Protein AF-A0A972LJ43-F1 (afdb_monomer_lite)

Foldseek 3Di:
DDAEEEEAEDCDPVNLVVQQVSVVVVYHYAYEDCDDDPDVPDVHHYQHADPVDPVSVD

Radius of gyration: 11.59 Å; chains: 1; bounding box: 28×22×27 Å

Structure (mmCIF, N/CA/C/O backbone):
data_AF-A0A972LJ43-F1
#
_entry.id   AF-A0A972LJ43-F1
#
loop_
_atom_site.group_PDB
_atom_site.id
_atom_site.type_symbol
_atom_site.label_atom_id
_atom_site.label_alt_id
_atom_site.label_comp_id
_atom_site.label_asym_id
_atom_site.label_entity_id
_atom_site.label_seq_id
_atom_site.pdbx_PDB_ins_code
_atom_site.Cartn_x
_atom_site.Cartn_y
_atom_site.Cartn_z
_atom_site.occupancy
_atom_site.B_iso_or_equiv
_atom_site.auth_seq_id
_atom_site.auth_comp_id
_atom_site.auth_asym_id
_atom_site.auth_atom_id
_atom_site.pdbx_PDB_model_num
ATOM 1 N N . MET A 1 1 ? -13.052 -3.670 18.530 1.00 70.06 1 MET A N 1
ATOM 2 C CA . MET A 1 1 ? -12.114 -4.538 17.778 1.00 70.06 1 MET A CA 1
ATOM 3 C C . MET A 1 1 ? -10.695 -4.218 18.207 1.00 70.06 1 MET A C 1
ATOM 5 O O . MET A 1 1 ? -10.436 -3.074 18.559 1.00 70.06 1 MET A O 1
ATOM 9 N N . GLN A 1 2 ? -9.796 -5.204 18.203 1.00 88.38 2 GLN A N 1
ATOM 10 C CA . GLN A 1 2 ? -8.379 -4.963 18.472 1.00 88.38 2 GLN A CA 1
ATOM 11 C C . GLN A 1 2 ? -7.741 -4.235 17.283 1.00 88.38 2 GLN A C 1
ATOM 13 O O . GLN A 1 2 ? -7.921 -4.627 16.128 1.00 88.38 2 GLN A O 1
ATOM 18 N N . LYS A 1 3 ? -6.991 -3.174 17.575 1.00 94.88 3 LYS A N 1
ATOM 19 C CA . LYS A 1 3 ? -6.178 -2.463 16.591 1.00 94.88 3 LYS A CA 1
ATOM 20 C C . LYS A 1 3 ? -4.988 -3.338 16.188 1.00 94.88 3 LYS A C 1
ATOM 22 O O . LYS A 1 3 ? -4.266 -3.822 17.054 1.00 94.88 3 LYS A O 1
ATOM 27 N N . ILE A 1 4 ? -4.788 -3.529 14.885 1.00 97.56 4 ILE A N 1
ATOM 28 C CA . ILE A 1 4 ? -3.683 -4.316 14.316 1.00 97.56 4 ILE A CA 1
ATOM 29 C C . ILE A 1 4 ? -3.034 -3.543 13.168 1.00 97.56 4 ILE A C 1
ATOM 31 O O . ILE A 1 4 ? -3.654 -2.630 12.618 1.00 97.56 4 ILE A O 1
ATOM 35 N N . LYS A 1 5 ? -1.796 -3.917 12.828 1.00 97.75 5 LYS A N 1
ATOM 36 C CA . LYS A 1 5 ? -1.043 -3.364 11.697 1.00 97.75 5 LYS A CA 1
ATOM 37 C C . LYS A 1 5 ? -1.222 -4.255 10.472 1.00 97.75 5 LYS A C 1
ATOM 39 O O . LYS A 1 5 ? -1.047 -5.466 10.573 1.00 97.75 5 LYS A O 1
ATOM 44 N N . ILE A 1 6 ? -1.572 -3.658 9.338 1.00 97.75 6 ILE A N 1
ATOM 45 C CA . ILE A 1 6 ? -1.928 -4.367 8.106 1.00 97.75 6 ILE A CA 1
ATOM 46 C C . ILE A 1 6 ? -1.145 -3.770 6.935 1.00 97.75 6 ILE A C 1
ATOM 48 O O . ILE A 1 6 ? -1.205 -2.565 6.696 1.00 97.75 6 ILE A O 1
ATOM 52 N N . LEU A 1 7 ? -0.451 -4.624 6.182 1.00 97.44 7 LEU A N 1
ATOM 53 C CA . LEU A 1 7 ? 0.130 -4.285 4.883 1.00 97.44 7 LEU A CA 1
ATOM 54 C C . LEU A 1 7 ? -0.792 -4.796 3.772 1.00 97.44 7 LEU A C 1
ATOM 56 O O . LEU A 1 7 ? -1.113 -5.982 3.735 1.00 97.44 7 LEU A O 1
ATOM 60 N N . ILE A 1 8 ? -1.196 -3.919 2.854 1.00 97.12 8 ILE A N 1
ATOM 61 C CA . ILE A 1 8 ? -1.954 -4.298 1.656 1.00 97.12 8 ILE A CA 1
ATOM 62 C C . ILE A 1 8 ? -1.033 -4.217 0.445 1.00 97.12 8 ILE A C 1
ATOM 64 O O . ILE A 1 8 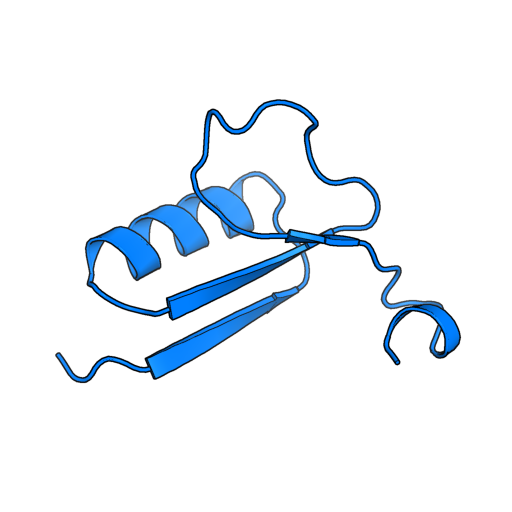? -0.638 -3.131 0.028 1.00 97.12 8 ILE A O 1
ATOM 68 N N . VAL A 1 9 ? -0.732 -5.366 -0.152 1.00 96.62 9 VAL A N 1
ATOM 69 C CA . VAL A 1 9 ? 0.045 -5.461 -1.390 1.00 96.62 9 VAL A CA 1
ATOM 70 C C . VAL A 1 9 ? -0.904 -5.393 -2.584 1.00 96.62 9 VAL A C 1
ATOM 72 O O . VAL A 1 9 ? -1.737 -6.274 -2.765 1.00 96.62 9 VAL A O 1
ATOM 75 N N . GLY A 1 10 ? -0.798 -4.330 -3.387 1.00 90.56 10 GLY A N 1
ATOM 76 C CA . GLY A 1 10 ? -1.710 -4.089 -4.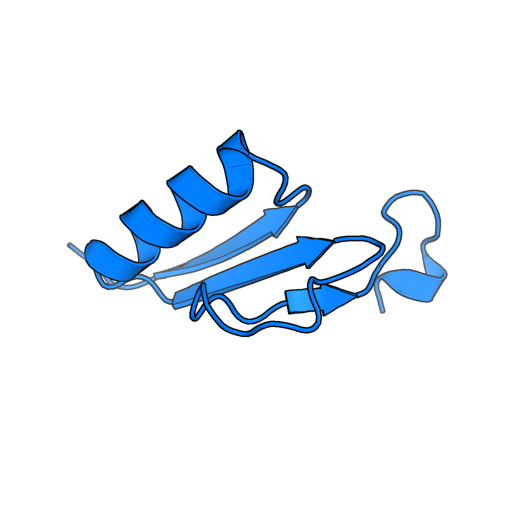508 1.00 90.56 10 GLY A CA 1
ATOM 77 C C . GLY A 1 10 ? -2.896 -3.198 -4.131 1.00 90.56 10 GLY A C 1
ATOM 78 O O . GLY A 1 10 ? -4.045 -3.629 -4.083 1.00 90.56 10 GLY A O 1
ATOM 79 N N . CYS A 1 11 ? -2.639 -1.908 -3.915 1.00 90.94 11 CYS A N 1
ATOM 80 C CA . CYS A 1 11 ? -3.692 -0.943 -3.582 1.00 90.94 11 CYS A CA 1
ATOM 81 C C . CYS A 1 11 ? -4.357 -0.286 -4.802 1.00 90.94 11 CYS A C 1
ATOM 83 O O . CYS A 1 11 ? -4.444 0.930 -4.834 1.00 90.94 11 CYS A O 1
ATOM 85 N N . GLY A 1 12 ? -4.817 -1.051 -5.800 1.00 89.31 12 GLY A N 1
ATOM 86 C CA . GLY A 1 12 ? -5.728 -0.548 -6.850 1.00 89.31 12 GLY A CA 1
ATOM 87 C C . GLY A 1 12 ? -7.121 -0.201 -6.302 1.00 89.31 12 GLY A C 1
ATOM 88 O O . GLY A 1 12 ? -7.279 -0.015 -5.100 1.00 89.31 12 GLY A O 1
ATOM 89 N N . ASP A 1 13 ? -8.158 -0.196 -7.137 1.00 91.06 13 ASP A N 1
ATOM 90 C CA . ASP A 1 13 ? -9.520 0.179 -6.708 1.00 91.06 13 ASP A CA 1
ATOM 91 C C . ASP A 1 13 ? -10.018 -0.631 -5.501 1.00 91.06 13 ASP A C 1
ATOM 93 O O . ASP A 1 13 ? -10.518 -0.083 -4.514 1.00 91.06 13 ASP A O 1
ATOM 97 N N . VAL A 1 14 ? -9.825 -1.952 -5.543 1.00 95.06 14 VAL A N 1
ATOM 98 C CA . VAL A 1 14 ? -10.223 -2.859 -4.456 1.00 95.06 14 VAL A CA 1
ATOM 99 C C . VAL A 1 14 ? -9.376 -2.625 -3.208 1.00 95.06 14 VAL A C 1
ATOM 101 O O . VAL A 1 14 ? -9.919 -2.440 -2.118 1.00 95.06 14 VAL A O 1
ATOM 104 N N . GLY A 1 15 ? -8.050 -2.604 -3.356 1.00 94.31 15 GLY A N 1
ATOM 105 C CA . GLY A 1 15 ? -7.138 -2.469 -2.224 1.00 94.31 15 GLY A CA 1
ATOM 106 C C . GLY A 1 15 ? -7.262 -1.114 -1.525 1.00 94.31 15 GLY A C 1
ATOM 107 O O . GLY A 1 15 ? -7.217 -1.059 -0.300 1.00 94.31 15 GLY A O 1
ATOM 108 N N . THR A 1 16 ? -7.509 -0.032 -2.268 1.00 93.38 16 THR A N 1
ATOM 109 C CA . THR A 1 16 ? -7.797 1.291 -1.703 1.00 93.38 16 THR A CA 1
ATOM 110 C C . THR A 1 16 ? -9.101 1.286 -0.908 1.00 93.38 16 THR A C 1
ATOM 112 O O . THR A 1 16 ? -9.105 1.730 0.237 1.00 93.38 16 THR A O 1
ATOM 115 N N . ARG A 1 17 ? -10.197 0.735 -1.452 1.00 94.31 17 ARG A N 1
ATOM 116 C CA . ARG A 1 17 ? -11.477 0.654 -0.721 1.00 94.31 17 ARG A CA 1
ATOM 117 C C . ARG A 1 17 ? -11.362 -0.187 0.551 1.00 94.31 17 ARG A C 1
ATOM 119 O O . ARG A 1 17 ? -11.904 0.196 1.589 1.00 94.31 17 ARG A O 1
ATOM 126 N N . LEU A 1 18 ? -10.631 -1.301 0.487 1.00 96.06 18 LEU A N 1
ATOM 127 C CA . LEU A 1 18 ? -10.342 -2.136 1.652 1.00 96.06 18 LEU A CA 1
ATOM 128 C C . LEU A 1 18 ? -9.530 -1.366 2.701 1.00 96.06 18 LEU A C 1
ATOM 130 O O . LEU A 1 18 ? -9.912 -1.350 3.870 1.00 96.06 18 LEU A O 1
ATOM 134 N N . ALA A 1 19 ? -8.455 -0.691 2.286 1.00 95.19 19 ALA A N 1
ATOM 135 C CA . ALA A 1 19 ? -7.624 0.122 3.169 1.00 95.19 19 ALA A CA 1
ATOM 136 C C . ALA A 1 19 ? -8.453 1.192 3.887 1.00 95.19 19 ALA A C 1
ATOM 138 O O . ALA A 1 19 ? -8.387 1.304 5.109 1.00 95.19 19 ALA A O 1
ATOM 139 N N . THR A 1 20 ? -9.297 1.924 3.153 1.00 93.94 20 THR A N 1
ATOM 140 C CA . THR A 1 20 ? -10.202 2.925 3.728 1.00 93.94 20 THR A CA 1
ATOM 141 C C . THR A 1 20 ? -11.112 2.312 4.786 1.00 93.94 20 THR A C 1
ATOM 143 O O . THR A 1 20 ? -11.238 2.871 5.874 1.00 93.94 20 THR A O 1
ATOM 146 N N . ARG A 1 21 ? -11.717 1.149 4.510 1.00 95.06 21 ARG A N 1
ATOM 147 C CA . ARG A 1 21 ? -12.609 0.491 5.472 1.00 95.06 21 ARG A CA 1
ATOM 148 C C . ARG A 1 21 ? -11.867 0.024 6.724 1.00 95.06 21 ARG A C 1
ATOM 150 O O . ARG A 1 21 ? -12.380 0.185 7.827 1.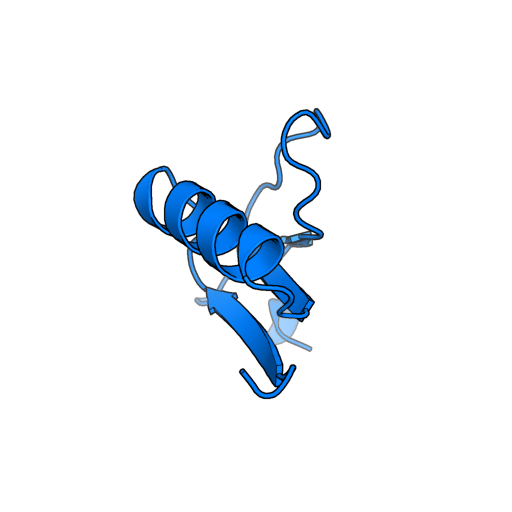00 95.06 21 ARG A O 1
ATOM 157 N N . LEU A 1 22 ? -10.666 -0.525 6.570 1.00 95.69 22 LEU A N 1
ATOM 158 C CA . LEU A 1 22 ? -9.842 -0.976 7.692 1.00 95.69 22 LEU A CA 1
ATOM 159 C C . LEU A 1 22 ? -9.368 0.196 8.564 1.00 95.69 22 LEU A C 1
ATOM 161 O O . LEU A 1 22 ? -9.437 0.104 9.789 1.00 95.69 22 LEU A O 1
ATOM 165 N N . ILE A 1 23 ? -8.981 1.319 7.953 1.00 94.62 23 ILE A N 1
ATOM 166 C CA . ILE A 1 23 ? -8.641 2.559 8.669 1.00 94.62 23 ILE A CA 1
ATOM 167 C C . ILE A 1 23 ? -9.862 3.092 9.429 1.00 94.62 23 ILE A C 1
ATOM 169 O O . ILE A 1 23 ? -9.756 3.423 10.607 1.00 94.62 23 ILE A O 1
ATOM 173 N N . GLN A 1 24 ? -11.039 3.129 8.794 1.00 94.00 24 GLN A N 1
ATOM 174 C CA 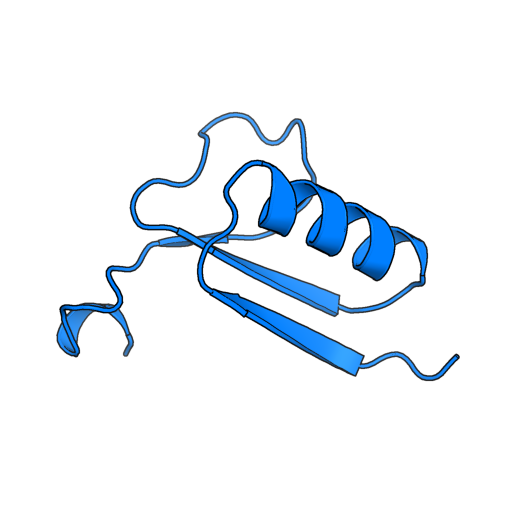. GLN A 1 24 ? -12.293 3.534 9.447 1.00 94.00 24 GLN A CA 1
ATOM 175 C C . GLN A 1 24 ? -12.665 2.631 10.631 1.00 94.00 24 GLN A C 1
ATOM 177 O O . GLN A 1 24 ? -13.263 3.101 11.594 1.00 94.00 24 GLN A O 1
ATOM 182 N N . ASN A 1 25 ? -12.283 1.353 10.583 1.00 95.06 25 ASN A N 1
ATOM 183 C CA . ASN A 1 25 ? -12.462 0.407 11.684 1.00 95.06 25 ASN A CA 1
ATOM 184 C C . ASN A 1 25 ? -11.372 0.522 12.773 1.00 95.06 25 ASN A C 1
ATOM 186 O O . ASN A 1 25 ? -11.384 -0.249 13.733 1.00 95.06 25 ASN A O 1
ATOM 190 N N . GLY A 1 26 ? -10.441 1.474 12.647 1.00 95.31 26 GLY A N 1
ATOM 191 C CA . GLY A 1 26 ? -9.421 1.785 13.648 1.00 95.31 26 GLY A CA 1
ATOM 192 C C . GLY A 1 26 ? -8.111 1.004 13.515 1.00 95.31 26 GLY A C 1
ATOM 193 O O . GLY A 1 26 ? -7.305 1.044 14.443 1.00 95.31 26 GLY A O 1
ATOM 194 N N . HIS A 1 27 ? -7.879 0.296 12.404 1.00 96.81 27 HIS A N 1
ATOM 195 C CA . HIS A 1 27 ? -6.616 -0.407 12.148 1.00 96.81 27 HIS A CA 1
ATOM 196 C C . HIS A 1 27 ? -5.536 0.527 11.585 1.00 96.81 27 HIS A C 1
ATOM 198 O O . HIS A 1 27 ? -5.843 1.516 10.919 1.00 96.81 27 HIS A O 1
ATOM 204 N N . ASP A 1 28 ? -4.266 0.179 11.808 1.00 96.38 28 ASP A N 1
ATOM 205 C CA . ASP A 1 28 ? -3.133 0.837 11.152 1.00 96.38 28 ASP A CA 1
ATOM 206 C C . ASP A 1 28 ? -2.864 0.134 9.822 1.00 96.38 28 ASP A C 1
ATOM 208 O O . ASP A 1 28 ? -2.551 -1.057 9.801 1.00 96.38 28 ASP A O 1
ATOM 212 N N . VAL A 1 29 ? -2.991 0.852 8.709 1.00 96.31 29 VAL A N 1
ATOM 213 C CA . VAL A 1 29 ? -2.885 0.266 7.368 1.00 96.31 29 VAL A CA 1
ATOM 214 C C . VAL A 1 29 ? -1.816 0.986 6.563 1.00 96.31 29 VAL A C 1
ATOM 216 O O . VAL A 1 29 ? -1.828 2.212 6.490 1.00 96.31 29 VAL A O 1
ATOM 219 N N . VAL A 1 30 ? -0.935 0.219 5.923 1.00 96.19 30 VAL A N 1
ATOM 220 C CA . VAL A 1 30 ? 0.027 0.694 4.923 1.00 96.19 30 VAL A CA 1
ATOM 221 C C . VAL A 1 30 ? -0.268 -0.009 3.603 1.00 96.19 30 VAL A C 1
ATOM 223 O O . VAL A 1 30 ? -0.485 -1.219 3.569 1.00 96.19 30 VAL A O 1
ATOM 226 N N . GLY A 1 31 ? -0.308 0.745 2.510 1.00 95.50 31 GLY A N 1
ATOM 227 C CA . GLY A 1 31 ? -0.441 0.193 1.167 1.00 95.50 31 GLY A CA 1
ATOM 228 C C . GLY A 1 31 ? 0.908 0.040 0.472 1.00 95.50 31 GLY A C 1
ATOM 229 O O . GLY A 1 31 ? 1.777 0.883 0.639 1.00 95.50 31 GLY A O 1
ATOM 230 N N . LEU A 1 32 ? 1.074 -0.977 -0.367 1.00 96.25 32 LEU A N 1
ATOM 231 C CA . LEU A 1 32 ? 2.214 -1.118 -1.274 1.00 96.25 32 LEU A CA 1
ATOM 232 C C . LEU A 1 32 ? 1.733 -0.967 -2.719 1.00 96.25 32 LEU A C 1
ATOM 234 O O . LEU A 1 32 ? 0.803 -1.656 -3.163 1.00 96.25 32 LEU A O 1
ATOM 238 N N . ARG A 1 33 ? 2.350 -0.038 -3.457 1.00 93.88 33 ARG A N 1
ATOM 239 C CA . ARG A 1 33 ? 2.099 0.194 -4.891 1.00 93.88 33 ARG A CA 1
ATOM 240 C C . ARG A 1 33 ? 3.403 0.548 -5.595 1.00 93.88 33 ARG A C 1
ATOM 242 O O . ARG A 1 33 ? 4.208 1.269 -5.032 1.00 93.88 33 ARG A O 1
ATOM 249 N N . ARG A 1 34 ? 3.539 0.178 -6.871 1.00 94.62 34 ARG A N 1
ATOM 250 C CA . ARG A 1 34 ? 4.661 0.629 -7.721 1.00 94.62 34 ARG A CA 1
ATOM 251 C C . ARG A 1 34 ? 4.708 2.150 -7.873 1.00 94.62 34 ARG A C 1
ATOM 253 O O . ARG A 1 34 ? 5.771 2.753 -7.852 1.00 94.62 34 ARG A O 1
ATOM 260 N N . SER A 1 35 ? 3.540 2.776 -8.011 1.00 90.81 35 SER A N 1
ATOM 261 C CA . SER A 1 35 ? 3.413 4.224 -8.201 1.00 90.81 35 SER A CA 1
ATOM 262 C C . SER A 1 35 ? 2.294 4.763 -7.310 1.00 90.81 35 SER A C 1
ATOM 264 O O . SER A 1 35 ? 1.123 4.713 -7.699 1.00 90.81 35 SER A O 1
ATOM 266 N N . PRO A 1 36 ? 2.614 5.217 -6.085 1.00 89.69 36 PRO A N 1
ATOM 267 C CA . PRO A 1 36 ? 1.640 5.859 -5.215 1.00 89.69 36 PRO A CA 1
ATOM 268 C C . PRO A 1 36 ? 1.057 7.129 -5.857 1.00 89.69 36 PRO A C 1
ATOM 270 O O . PRO A 1 36 ? 1.786 7.865 -6.529 1.00 89.69 36 PRO A O 1
ATOM 273 N N . PRO A 1 37 ? -0.243 7.412 -5.664 1.00 86.00 37 PRO A N 1
ATOM 274 C CA . PRO A 1 37 ? -0.823 8.674 -6.105 1.00 86.00 37 PRO A CA 1
ATOM 275 C C . PRO A 1 37 ? -0.149 9.844 -5.374 1.00 86.00 37 PRO A C 1
ATOM 277 O O . PRO A 1 37 ? 0.090 9.776 -4.171 1.00 86.00 37 PRO A O 1
ATOM 280 N N . LYS A 1 38 ? 0.158 10.923 -6.107 1.00 78.81 38 LYS A N 1
ATOM 281 C CA . LYS A 1 38 ? 0.731 12.154 -5.529 1.00 78.81 38 LYS A CA 1
ATOM 282 C C . LYS A 1 38 ? -0.267 12.904 -4.648 1.00 78.81 38 LYS A C 1
ATOM 284 O O . LYS A 1 38 ? 0.135 13.650 -3.762 1.00 78.81 38 LYS A O 1
ATOM 289 N N . ASP A 1 39 ? -1.554 12.722 -4.923 1.00 69.44 39 ASP A N 1
ATOM 290 C CA . ASP A 1 39 ? -2.626 13.329 -4.154 1.00 69.44 39 ASP A CA 1
ATOM 291 C C . ASP A 1 39 ? -2.971 12.452 -2.942 1.00 69.44 39 ASP A C 1
ATOM 293 O O . ASP A 1 39 ? -3.169 11.239 -3.053 1.00 69.44 39 ASP A O 1
ATOM 297 N N . THR A 1 40 ? -3.032 13.087 -1.775 1.00 61.84 40 THR A N 1
ATOM 298 C CA . THR A 1 40 ? -3.308 12.462 -0.475 1.00 61.84 40 THR A CA 1
ATOM 299 C C . THR A 1 40 ? -4.800 12.420 -0.143 1.00 61.84 40 THR A C 1
ATOM 301 O O . THR A 1 40 ? -5.170 12.119 0.995 1.00 61.84 40 THR A O 1
ATOM 304 N N . LEU A 1 41 ? -5.667 12.652 -1.140 1.00 63.62 41 LEU A N 1
ATOM 305 C CA . LEU A 1 41 ? -7.125 12.467 -1.090 1.0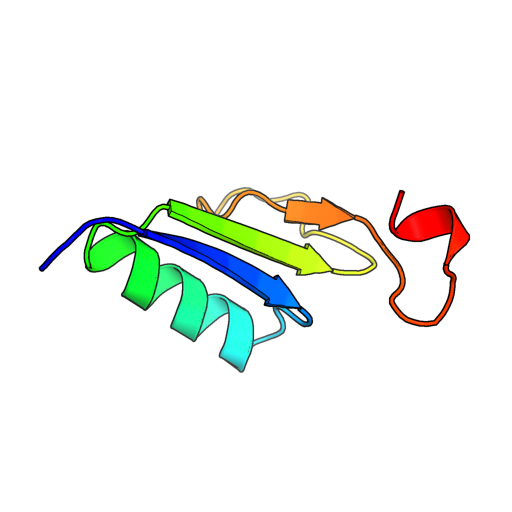0 63.62 41 LEU A CA 1
ATOM 306 C C . LEU A 1 41 ? -7.554 11.214 -0.314 1.00 63.62 41 LEU A C 1
ATOM 308 O O . LEU A 1 41 ? -8.617 11.182 0.307 1.00 63.62 41 LEU A O 1
ATOM 312 N N . HIS A 1 42 ? -6.730 10.167 -0.326 1.00 62.66 42 HIS A N 1
ATOM 313 C CA . HIS A 1 42 ? -6.879 9.014 0.548 1.00 62.66 42 HIS A CA 1
ATOM 314 C C . HIS A 1 42 ? -5.707 9.011 1.525 1.00 62.66 42 HIS A C 1
ATOM 316 O O . HIS A 1 42 ? -4.567 8.816 1.112 1.00 62.66 42 HIS A O 1
ATOM 322 N N . LYS A 1 43 ? -5.990 9.217 2.819 1.00 79.81 43 LYS A N 1
ATOM 323 C CA . LYS A 1 43 ? -5.021 9.234 3.937 1.00 79.81 43 LYS A CA 1
ATOM 324 C C . LYS A 1 43 ? -4.392 7.853 4.212 1.00 79.81 43 LYS A C 1
ATOM 326 O O . LYS A 1 43 ? -4.247 7.446 5.361 1.00 79.81 43 LYS A O 1
ATOM 331 N N . ILE A 1 44 ? -4.098 7.096 3.162 1.00 90.38 44 ILE A N 1
ATOM 332 C CA . ILE A 1 44 ? -3.449 5.795 3.206 1.00 90.38 44 ILE A CA 1
ATOM 333 C C . ILE A 1 44 ? -1.954 6.058 2.995 1.00 90.38 44 ILE A C 1
ATOM 335 O O . ILE A 1 44 ? -1.584 6.552 1.928 1.00 90.38 44 ILE A O 1
ATOM 339 N N . PRO A 1 45 ? -1.086 5.757 3.971 1.00 92.62 45 PRO A N 1
ATOM 340 C CA . PRO A 1 45 ? 0.349 5.786 3.740 1.00 92.62 45 PRO A CA 1
ATOM 341 C C . PRO A 1 45 ? 0.728 4.685 2.745 1.00 92.62 45 PRO A C 1
ATOM 343 O O . PRO A 1 45 ? 0.235 3.556 2.838 1.00 92.62 45 PRO A O 1
ATOM 346 N N . TYR A 1 46 ? 1.609 5.013 1.801 1.00 93.00 46 TYR A N 1
ATOM 347 C CA . TYR A 1 46 ? 2.085 4.075 0.791 1.00 93.00 46 TYR A CA 1
ATOM 348 C C . TYR A 1 46 ? 3.588 3.831 0.900 1.00 93.00 46 TYR A C 1
ATOM 350 O O . TYR A 1 46 ? 4.363 4.769 1.071 1.00 93.00 46 TYR A O 1
ATOM 358 N N . PHE A 1 47 ? 3.985 2.577 0.714 1.00 94.06 47 PHE A N 1
ATOM 359 C CA . PHE A 1 47 ? 5.343 2.162 0.399 1.00 94.06 47 PHE A CA 1
ATOM 360 C C . PHE A 1 47 ? 5.445 1.924 -1.112 1.00 94.06 47 PHE A C 1
ATOM 362 O O . PHE A 1 47 ? 4.639 1.185 -1.692 1.00 94.06 47 PHE A O 1
ATOM 369 N N . ALA A 1 48 ? 6.388 2.606 -1.761 1.00 94.75 48 ALA A N 1
ATOM 370 C CA . ALA A 1 48 ? 6.610 2.476 -3.193 1.00 94.75 48 ALA A CA 1
ATOM 371 C C . ALA A 1 48 ? 7.539 1.290 -3.466 1.00 94.75 48 ALA A C 1
ATOM 373 O O . ALA A 1 48 ? 8.714 1.365 -3.127 1.00 94.75 48 ALA A O 1
ATOM 374 N N . ALA A 1 49 ? 7.021 0.216 -4.063 1.00 96.75 49 ALA A N 1
ATOM 375 C CA . ALA A 1 49 ? 7.808 -0.979 -4.368 1.00 96.75 49 ALA A CA 1
ATOM 376 C C . ALA A 1 49 ? 7.200 -1.811 -5.500 1.00 96.75 49 ALA A C 1
ATOM 378 O O . ALA A 1 49 ? 6.008 -1.693 -5.815 1.00 96.75 49 ALA A O 1
ATOM 379 N N . ASP A 1 50 ? 8.024 -2.678 -6.082 1.00 96.19 50 ASP A N 1
ATOM 380 C CA . ASP A 1 50 ? 7.634 -3.674 -7.066 1.00 96.19 50 ASP A CA 1
ATOM 381 C C . ASP A 1 50 ? 7.807 -5.091 -6.512 1.00 96.19 50 ASP A C 1
ATOM 383 O O . ASP A 1 50 ? 8.905 -5.555 -6.237 1.00 96.19 50 ASP A O 1
ATOM 387 N N . VAL A 1 51 ? 6.707 -5.827 -6.395 1.00 96.06 51 VAL A N 1
ATOM 388 C CA . VAL A 1 51 ? 6.718 -7.176 -5.809 1.00 96.06 51 VAL A CA 1
ATOM 389 C C . VAL A 1 51 ? 7.501 -8.196 -6.636 1.00 96.06 51 VAL A C 1
ATOM 391 O O . VAL A 1 51 ? 7.859 -9.242 -6.105 1.00 96.06 51 VAL A O 1
ATOM 394 N N . SER A 1 52 ? 7.773 -7.905 -7.914 1.00 96.88 52 SER A N 1
ATOM 395 C CA . SER A 1 52 ? 8.675 -8.710 -8.745 1.00 96.88 52 SER A CA 1
ATOM 396 C C . SER A 1 52 ? 10.165 -8.402 -8.555 1.00 96.88 52 SER A C 1
ATOM 398 O O . SER A 1 52 ? 10.984 -9.140 -9.095 1.00 96.88 52 SER A O 1
ATOM 400 N N . SER A 1 53 ? 10.536 -7.362 -7.799 1.00 96.88 53 SER A N 1
ATOM 401 C CA . SER A 1 53 ? 11.930 -7.006 -7.493 1.00 96.88 53 SER A CA 1
ATOM 402 C C . SER A 1 53 ? 12.166 -7.052 -5.988 1.00 96.88 53 SER A C 1
ATOM 404 O O . SER A 1 53 ? 11.672 -6.208 -5.237 1.00 96.88 53 SER A O 1
ATOM 406 N N . VAL A 1 54 ? 12.964 -8.029 -5.550 1.00 96.81 54 VAL A N 1
ATOM 407 C CA . VAL A 1 54 ? 13.323 -8.228 -4.135 1.00 96.81 54 VAL A CA 1
ATOM 408 C C . VAL A 1 54 ? 14.028 -6.996 -3.569 1.00 96.81 54 VAL A C 1
ATOM 410 O O . VAL A 1 54 ? 13.764 -6.604 -2.437 1.00 96.81 54 VAL A O 1
ATOM 413 N N . GLU A 1 55 ? 14.856 -6.340 -4.379 1.00 96.88 55 GLU A N 1
ATOM 414 C CA . GLU A 1 55 ? 15.613 -5.139 -4.017 1.00 96.88 55 GLU A CA 1
ATOM 415 C C . GLU A 1 55 ? 14.703 -3.954 -3.680 1.00 96.88 55 GLU A C 1
ATOM 417 O O . GLU A 1 55 ? 15.102 -3.054 -2.950 1.00 96.88 55 GLU A O 1
ATOM 422 N N . SER A 1 56 ? 13.474 -3.941 -4.199 1.00 96.00 56 SER A N 1
ATOM 423 C CA . SER A 1 56 ? 12.504 -2.888 -3.896 1.00 96.00 56 SER A CA 1
ATOM 424 C C . SER A 1 56 ? 11.684 -3.150 -2.624 1.00 96.00 56 SER A C 1
ATOM 426 O O . SER A 1 56 ? 10.916 -2.284 -2.211 1.00 96.00 56 S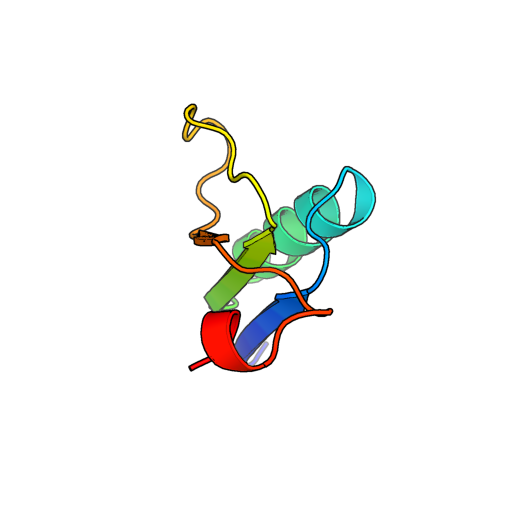ER A O 1
ATOM 428 N N . LEU A 1 57 ? 11.812 -4.337 -2.014 1.00 93.94 57 LEU A N 1
ATOM 429 C CA . LEU A 1 57 ? 11.040 -4.769 -0.839 1.00 93.94 57 LEU A CA 1
ATOM 430 C C . LEU A 1 57 ? 11.806 -4.652 0.489 1.00 93.94 57 LEU A C 1
ATOM 432 O O . LEU A 1 57 ? 11.235 -4.970 1.536 1.00 93.94 57 LEU A O 1
ATOM 436 N N . SER A 1 58 ? 13.075 -4.246 0.444 1.00 86.12 58 SER A N 1
ATOM 437 C CA . SER A 1 58 ? 13.955 -4.073 1.609 1.00 86.12 58 SER A CA 1
ATOM 438 C C . SER A 1 58 ? 13.918 -2.663 2.181 1.00 86.12 58 SER A C 1
ATOM 440 O O . SER A 1 58 ? 13.965 -1.715 1.366 1.00 86.12 58 SER A O 1
#

pLDDT: mean 91.33, std 8.87, range [61.84, 97.75]

Secondary structure (DSSP, 8-state):
----EEEEE--SHHHHHHHHHHHHTT-EEEEEESS--SS-SS---EEE--TT-GGG--

Sequence (58 aa):
MQKIKILIVGCGDVGTRLATRLIQNGHDVVGLRRSPPKDTLHKIPYFAADVSSVESLS